Protein AF-A0A496UNS5-F1 (afdb_monomer)

pLDDT: mean 83.13, std 13.75, range [42.28, 95.69]

Mean predicted aligned error: 8.29 Å

Solvent-accessible surface area (backbone atoms only — not comparable to full-atom values): 7538 Å² total; per-residue (Å²): 134,81,79,75,52,71,65,58,56,52,55,66,73,64,71,75,45,80,94,39,41,18,65,55,53,81,49,98,87,47,68,36,83,83,33,59,26,74,50,67,55,72,45,82,38,63,50,76,57,95,87,41,80,45,76,78,46,70,51,72,36,36,24,17,65,68,57,50,51,41,52,76,34,71,55,32,30,38,40,35,20,70,70,78,65,47,53,45,75,41,54,46,92,78,47,96,57,89,70,60,70,88,51,30,69,46,84,29,70,61,42,75,66,57,49,52,56,55,54,55,61,60,76,75,109

Nearest PDB structures (foldseek):
  8pqv-assembly1_A  TM=3.074E-01  e=3.179E+00  Homo sapiens
  2ytz-assembly3_A  TM=2.680E-01  e=6.042E+00  Pyrococcus horikoshii

Radius of gyration: 16.91 Å; Cα contacts (8 Å, |Δi|>4): 179; chains: 1; bounding box: 39×55×38 Å

Foldseek 3Di:
DDPPDPVVVVVVVPPPQVLPWFLADPDPPDDRNVFRFDAWDKDFDADDDPNDTDGDDMDTTGHGPVRVVQLVDQQWAWEAAPVVRYIDIDGQVPDPDHDDSPHRYDYHPHDPVRVVVVVVVVVVD

Secondary structure (DSSP, 8-state):
-----HHHHHHHTT---TT-B--S---SS--GGGSBEEEEEEEEEEEEETTEEEEEEEEEEEEEHHHHHHHHSSSEEEEEETTT--EEEEEGGG-SSPPPTT--EEEESS-HHHHHHHHHHHHT-

Sequence (125 aa):
MEMLDEGLQKLIATVDLEGTTCGLKHSAEDPSEDHPAVDYLCQNLGYDLDGNIMIDAIIQIPVCEECANALYGAEWVLCYCTECMSSQWILKSKSKVRFDNDVHVIWMKECPVCYSENVQQLDEQ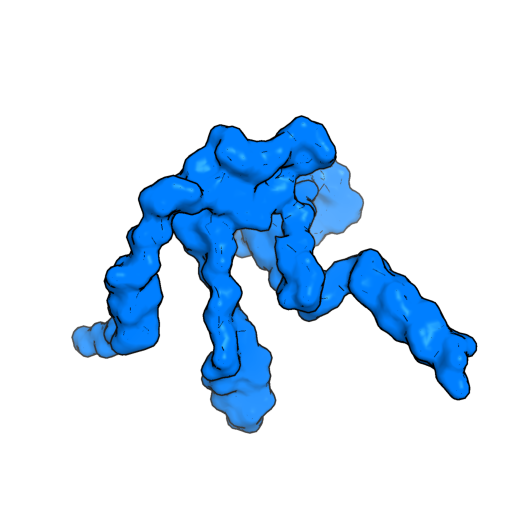

Structure (mmCIF, N/CA/C/O backbone):
data_AF-A0A496UNS5-F1
#
_entry.id   AF-A0A496UNS5-F1
#
loop_
_atom_site.group_PDB
_atom_site.id
_atom_site.type_symbol
_atom_site.label_atom_id
_atom_site.label_alt_id
_atom_site.label_comp_id
_atom_site.label_asym_id
_atom_site.label_entity_id
_atom_site.label_seq_id
_atom_site.pdbx_PDB_ins_code
_atom_site.Cartn_x
_atom_site.Cartn_y
_atom_site.Cartn_z
_atom_site.occupancy
_atom_site.B_iso_or_equiv
_atom_site.auth_seq_id
_atom_site.auth_comp_id
_atom_site.auth_asym_id
_atom_site.auth_atom_id
_atom_site.pdbx_PDB_model_num
ATOM 1 N N . MET A 1 1 ? 4.575 -32.014 -5.005 1.00 42.28 1 MET A N 1
ATOM 2 C CA . MET A 1 1 ? 4.207 -31.451 -3.693 1.00 42.28 1 MET A CA 1
ATOM 3 C C . MET A 1 1 ? 5.111 -30.253 -3.529 1.00 42.28 1 MET A C 1
ATOM 5 O O . MET A 1 1 ? 6.301 -30.437 -3.319 1.00 42.28 1 MET A O 1
ATOM 9 N N . GLU A 1 2 ? 4.588 -29.090 -3.903 1.00 44.50 2 GLU A N 1
ATOM 10 C CA . GLU A 1 2 ? 5.352 -27.860 -4.115 1.00 44.50 2 GLU A CA 1
ATOM 11 C C . GLU A 1 2 ? 6.022 -27.414 -2.816 1.00 44.50 2 GLU A C 1
ATOM 13 O O . GLU A 1 2 ? 5.403 -27.410 -1.752 1.00 44.50 2 GLU A O 1
ATOM 18 N N . MET A 1 3 ? 7.311 -27.089 -2.918 1.00 43.12 3 MET A N 1
ATOM 19 C CA . MET A 1 3 ? 8.056 -26.420 -1.863 1.00 43.12 3 MET A CA 1
ATOM 20 C C . MET A 1 3 ? 7.472 -25.014 -1.735 1.00 43.12 3 MET A C 1
ATOM 22 O O . MET A 1 3 ? 7.796 -24.137 -2.529 1.00 43.12 3 MET A O 1
ATOM 26 N N . LEU A 1 4 ? 6.562 -24.821 -0.780 1.00 47.88 4 LEU A N 1
ATOM 27 C CA . LEU A 1 4 ? 6.249 -23.489 -0.277 1.00 47.88 4 LEU A CA 1
ATOM 28 C C . LEU A 1 4 ? 7.569 -22.871 0.191 1.00 47.88 4 LEU A C 1
ATOM 30 O O . LEU A 1 4 ? 8.211 -23.406 1.092 1.00 47.88 4 LEU A O 1
ATOM 34 N N . ASP A 1 5 ? 7.962 -21.809 -0.507 1.00 63.16 5 ASP A N 1
ATOM 35 C CA . ASP A 1 5 ? 9.159 -20.999 -0.315 1.00 63.16 5 ASP A CA 1
ATOM 36 C C . ASP A 1 5 ? 9.489 -20.824 1.178 1.00 63.16 5 ASP A C 1
ATOM 38 O O . ASP A 1 5 ? 8.679 -20.313 1.956 1.00 63.16 5 ASP A O 1
ATOM 42 N N . GLU A 1 6 ? 10.679 -21.262 1.595 1.00 56.94 6 GLU A N 1
ATOM 43 C CA . GLU A 1 6 ? 11.181 -21.082 2.964 1.00 56.94 6 GLU A CA 1
ATOM 44 C C . GLU A 1 6 ? 11.160 -19.599 3.387 1.00 56.94 6 GLU A C 1
ATOM 46 O O . GLU A 1 6 ? 11.088 -19.300 4.583 1.00 56.94 6 GLU A O 1
ATOM 51 N N . GLY A 1 7 ? 11.176 -18.670 2.419 1.00 56.75 7 GLY A N 1
ATOM 52 C CA . GLY A 1 7 ? 10.959 -17.238 2.624 1.00 56.75 7 GLY A CA 1
ATOM 53 C C . GLY A 1 7 ? 9.556 -16.903 3.133 1.00 56.75 7 GLY A C 1
ATOM 54 O O . GLY A 1 7 ? 9.425 -16.198 4.132 1.00 56.75 7 GLY A O 1
ATOM 55 N N . LEU A 1 8 ? 8.509 -17.475 2.532 1.00 59.88 8 LEU A N 1
ATOM 56 C CA . LEU A 1 8 ? 7.117 -17.289 2.959 1.00 59.88 8 LEU A CA 1
ATOM 57 C C . LEU A 1 8 ? 6.854 -17.912 4.338 1.00 59.88 8 LEU A C 1
ATOM 59 O O . LEU A 1 8 ? 6.164 -17.319 5.164 1.00 59.88 8 LEU A O 1
ATOM 63 N N . GLN A 1 9 ? 7.441 -19.079 4.622 1.00 52.19 9 GLN A N 1
ATOM 64 C CA . GLN A 1 9 ? 7.328 -19.708 5.944 1.00 52.19 9 GLN A CA 1
ATOM 65 C C . GLN A 1 9 ? 8.017 -18.886 7.042 1.00 52.19 9 GLN A C 1
ATOM 67 O O . GLN A 1 9 ? 7.491 -18.800 8.151 1.00 52.19 9 GLN A O 1
ATOM 72 N N . LYS A 1 10 ? 9.152 -18.238 6.742 1.00 53.81 10 LYS A N 1
ATOM 73 C CA . LYS A 1 10 ? 9.798 -17.284 7.660 1.00 53.81 10 LYS A CA 1
ATOM 74 C C . LYS A 1 10 ? 8.978 -16.008 7.836 1.00 53.81 10 LYS A C 1
ATOM 76 O O . LYS A 1 10 ? 8.870 -15.550 8.964 1.00 53.81 10 LYS A O 1
ATOM 81 N N . LEU A 1 11 ? 8.366 -15.497 6.765 1.00 58.41 11 LEU A N 1
ATOM 82 C CA . LEU A 1 11 ? 7.501 -14.313 6.789 1.00 58.41 11 LEU A CA 1
ATOM 83 C C . LEU A 1 11 ? 6.274 -14.525 7.690 1.00 58.41 11 LEU A C 1
ATOM 85 O O . LEU A 1 11 ? 5.992 -13.690 8.544 1.00 58.41 11 LEU A O 1
ATOM 89 N N . ILE A 1 12 ? 5.599 -15.675 7.540 1.00 59.28 12 ILE A N 1
ATOM 90 C CA . ILE A 1 12 ? 4.436 -16.092 8.345 1.00 59.28 12 ILE A CA 1
ATOM 91 C C . ILE A 1 12 ? 4.828 -16.331 9.814 1.00 59.28 12 ILE A C 1
ATOM 93 O O . ILE A 1 12 ? 4.056 -16.026 10.718 1.00 59.28 12 ILE A O 1
ATOM 97 N N . ALA A 1 13 ? 6.034 -16.846 10.074 1.00 52.72 13 ALA A N 1
ATOM 98 C CA . ALA A 1 13 ? 6.516 -17.122 11.429 1.00 52.72 13 ALA A CA 1
ATOM 99 C C . ALA A 1 13 ? 6.914 -15.864 12.237 1.00 52.72 13 ALA A C 1
ATOM 101 O O . ALA A 1 13 ? 7.153 -15.981 13.437 1.00 52.72 13 ALA A O 1
ATOM 102 N N . THR A 1 14 ? 6.978 -14.683 11.609 1.00 54.03 14 THR A N 1
ATOM 103 C CA . THR A 1 14 ? 7.340 -13.393 12.241 1.00 54.03 14 THR A CA 1
ATOM 104 C C . THR A 1 14 ? 6.183 -12.397 12.374 1.00 54.03 14 THR A C 1
ATOM 106 O O . THR A 1 14 ? 6.418 -11.250 12.739 1.00 54.03 14 THR A O 1
ATOM 109 N N . VAL A 1 15 ? 4.946 -12.806 12.082 1.00 64.81 15 VAL A N 1
ATOM 110 C CA . VAL A 1 15 ? 3.751 -11.944 12.128 1.00 64.81 15 VAL A CA 1
ATOM 111 C C . VAL A 1 15 ? 3.319 -11.725 13.585 1.00 64.81 15 VAL A C 1
ATOM 113 O O . VAL A 1 15 ? 2.318 -12.270 14.044 1.00 64.81 15 VAL A O 1
ATOM 116 N N . ASP A 1 16 ? 4.112 -10.965 14.339 1.00 72.12 16 ASP A N 1
ATOM 117 C CA . ASP A 1 16 ? 3.674 -10.388 15.606 1.00 72.12 16 ASP A CA 1
ATOM 118 C C . ASP A 1 16 ? 2.966 -9.061 15.317 1.00 72.12 16 ASP A C 1
ATOM 120 O O . ASP A 1 16 ? 3.595 -8.030 15.080 1.00 72.12 16 ASP A O 1
ATOM 124 N N . LEU A 1 17 ? 1.637 -9.121 15.272 1.00 83.12 17 LEU A N 1
ATOM 125 C CA . LEU A 1 17 ? 0.773 -7.950 15.141 1.00 83.12 17 LEU A CA 1
ATOM 126 C C . LEU A 1 17 ? 0.456 -7.320 16.507 1.00 83.12 17 LEU A C 1
ATOM 128 O O . LEU A 1 17 ? -0.200 -6.274 16.550 1.00 83.12 17 LEU A O 1
ATOM 132 N N . GLU A 1 18 ? 0.878 -7.927 17.623 1.00 84.25 18 GLU A N 1
ATOM 133 C CA . GLU A 1 18 ? 0.525 -7.460 18.961 1.00 84.25 18 GLU A CA 1
ATOM 134 C C . GLU A 1 18 ? 1.061 -6.040 19.197 1.00 84.25 18 GLU A C 1
ATOM 136 O O . GLU A 1 18 ? 2.245 -5.746 19.050 1.00 84.25 18 GLU A O 1
ATOM 141 N N . GLY A 1 19 ? 0.156 -5.116 19.529 1.00 84.38 19 GLY A N 1
ATOM 142 C CA . GLY A 1 19 ? 0.498 -3.707 19.735 1.00 84.38 19 GLY A CA 1
ATOM 143 C C . GLY A 1 19 ? 0.839 -2.927 18.459 1.00 84.38 19 GLY A C 1
ATOM 144 O O . GLY A 1 19 ? 1.218 -1.761 18.563 1.00 84.38 19 GLY A O 1
ATOM 145 N N . THR A 1 20 ? 0.694 -3.523 17.270 1.00 90.75 20 THR A N 1
ATOM 146 C CA . THR A 1 20 ? 0.863 -2.815 15.994 1.00 90.75 20 THR A CA 1
ATOM 147 C C . THR A 1 20 ? -0.449 -2.193 15.518 1.00 90.75 20 THR A C 1
ATOM 149 O O . THR A 1 20 ? -1.542 -2.731 15.718 1.00 90.75 20 THR A O 1
ATOM 152 N N . THR A 1 21 ? -0.340 -1.037 14.871 1.00 94.06 21 THR A N 1
ATOM 153 C CA . THR A 1 21 ? -1.469 -0.309 14.290 1.00 94.06 21 THR A CA 1
ATOM 154 C C . THR A 1 21 ? -1.340 -0.248 12.774 1.00 94.06 21 THR A C 1
ATOM 156 O O . THR A 1 21 ? -0.282 -0.519 12.202 1.00 94.06 21 THR A O 1
ATOM 159 N N . CYS A 1 22 ? -2.442 0.061 12.103 1.00 94.12 22 CYS A N 1
ATOM 160 C CA . CYS A 1 22 ? -2.517 0.119 10.653 1.00 94.12 22 CYS A CA 1
ATOM 161 C C . CYS A 1 22 ? -1.533 1.152 10.079 1.00 94.12 22 CYS A C 1
ATOM 163 O O . CYS A 1 22 ? -1.556 2.323 10.442 1.00 94.12 22 CYS A O 1
ATOM 165 N N . GLY A 1 23 ? -0.700 0.741 9.127 1.00 92.38 23 GLY A N 1
ATOM 166 C CA . GLY A 1 23 ? 0.245 1.607 8.420 1.00 92.38 23 GLY A CA 1
ATOM 167 C C . GLY A 1 23 ? -0.358 2.343 7.219 1.00 92.38 23 GLY A C 1
ATOM 168 O O . GLY A 1 23 ? 0.362 3.047 6.510 1.00 92.38 23 GLY A O 1
ATOM 169 N N . LEU A 1 24 ? -1.655 2.167 6.945 1.00 93.38 24 LEU A N 1
ATOM 170 C CA . LEU A 1 24 ? -2.348 2.837 5.846 1.00 93.38 24 LEU A CA 1
ATOM 171 C C . LEU A 1 24 ? -3.103 4.078 6.323 1.00 93.38 24 LEU A C 1
ATOM 173 O O . LEU A 1 24 ? -3.604 4.153 7.443 1.00 93.38 24 LEU A O 1
ATOM 177 N N . LYS A 1 25 ? -3.217 5.058 5.428 1.00 90.75 25 LYS A N 1
ATOM 178 C CA . LYS A 1 25 ? -3.967 6.286 5.668 1.00 90.75 25 LYS A CA 1
ATOM 179 C C . LYS A 1 25 ? -5.452 6.065 5.378 1.00 90.75 25 LYS A C 1
ATOM 181 O O . LYS A 1 25 ? -5.830 6.015 4.211 1.00 90.75 25 LYS A O 1
ATOM 186 N N . HIS A 1 26 ? -6.288 5.996 6.413 1.00 85.44 26 HIS A N 1
ATOM 187 C CA . HIS A 1 26 ? -7.747 5.845 6.284 1.00 85.44 26 HIS A CA 1
ATOM 188 C C . HIS A 1 26 ? -8.408 7.115 5.735 1.00 85.44 26 HIS A C 1
ATOM 190 O O . HIS A 1 26 ? -9.160 7.075 4.761 1.00 85.44 26 HIS A O 1
ATOM 196 N N . SER A 1 27 ? -8.074 8.274 6.311 1.00 77.69 27 SER A N 1
ATOM 197 C CA . SER A 1 27 ? -8.555 9.576 5.847 1.00 77.69 27 SER A CA 1
ATOM 198 C C . SER A 1 27 ? -7.559 10.699 6.173 1.00 77.69 27 SER A C 1
ATOM 200 O O . SER A 1 27 ? -6.450 10.455 6.641 1.00 77.69 27 SER A O 1
ATOM 202 N N . ALA A 1 28 ? -7.907 11.950 5.860 1.00 73.56 28 ALA A N 1
ATOM 203 C CA . ALA A 1 28 ? -7.079 13.100 6.229 1.00 73.56 28 ALA A CA 1
ATOM 204 C C . ALA A 1 28 ? -7.126 13.417 7.734 1.00 73.56 28 ALA A C 1
ATOM 206 O O . ALA A 1 28 ? -6.192 14.030 8.243 1.00 73.56 28 ALA A O 1
ATOM 207 N N . GLU A 1 29 ? -8.198 13.012 8.415 1.00 78.94 29 GLU A N 1
ATOM 208 C CA . GLU A 1 29 ? -8.495 13.370 9.808 1.00 78.94 29 GLU A CA 1
ATOM 209 C C . GLU A 1 29 ? -8.502 12.146 10.737 1.00 78.94 29 GLU A C 1
ATOM 211 O O . GLU A 1 29 ? -8.771 12.283 11.924 1.00 78.94 29 GLU A O 1
ATOM 216 N N . ASP A 1 30 ? -8.212 10.961 10.196 1.00 77.44 30 ASP A N 1
ATOM 217 C CA . ASP A 1 30 ? -8.277 9.686 10.906 1.00 77.44 30 ASP A CA 1
ATOM 218 C C . ASP A 1 30 ? -6.857 9.148 11.157 1.00 77.44 30 ASP A C 1
ATOM 220 O O . ASP A 1 30 ? -6.197 8.703 10.205 1.00 77.44 30 ASP A O 1
ATOM 224 N N . PRO A 1 31 ? -6.341 9.273 12.395 1.00 71.94 31 PRO A N 1
ATOM 225 C CA . PRO A 1 31 ? -5.005 8.817 12.744 1.00 71.94 31 PRO A CA 1
ATOM 226 C C . PRO A 1 31 ? -4.935 7.287 12.745 1.00 71.94 31 PRO A C 1
ATOM 228 O O . PRO A 1 31 ? -5.845 6.595 13.181 1.00 71.94 31 PRO A O 1
ATOM 231 N N . SER A 1 32 ? -3.806 6.739 12.305 1.00 71.88 32 SER A N 1
ATOM 232 C CA . SER A 1 32 ? -3.568 5.291 12.275 1.00 71.88 32 SER A CA 1
ATOM 233 C C . SER A 1 32 ? -3.582 4.618 13.651 1.00 71.88 32 SER A C 1
ATOM 235 O O . SER A 1 32 ? -3.846 3.422 13.736 1.00 71.88 32 SER A O 1
ATOM 237 N N . GLU A 1 33 ? -3.283 5.361 14.719 1.00 74.12 33 GLU A N 1
ATOM 238 C CA . GLU A 1 33 ? -3.074 4.847 16.081 1.00 74.12 33 GLU A CA 1
ATOM 239 C C . GLU A 1 33 ? -4.315 4.172 16.693 1.00 74.12 33 GLU A C 1
ATOM 241 O O . GLU A 1 33 ? -4.167 3.302 17.550 1.00 74.12 33 GLU A O 1
ATOM 246 N N . ASP A 1 34 ? -5.516 4.497 16.208 1.00 83.00 34 ASP A N 1
ATOM 247 C CA . ASP A 1 34 ? -6.780 3.931 16.699 1.00 83.00 34 ASP A CA 1
ATOM 248 C C . ASP A 1 34 ? -7.192 2.630 15.983 1.00 83.00 34 ASP A C 1
ATOM 250 O O . ASP A 1 34 ? -8.209 2.016 16.318 1.00 83.00 34 ASP A O 1
ATOM 254 N N . HIS A 1 35 ? -6.399 2.174 15.009 1.00 90.62 35 HIS A N 1
ATOM 255 C CA . HIS A 1 35 ? -6.745 1.051 14.137 1.00 90.62 35 HIS A CA 1
ATOM 256 C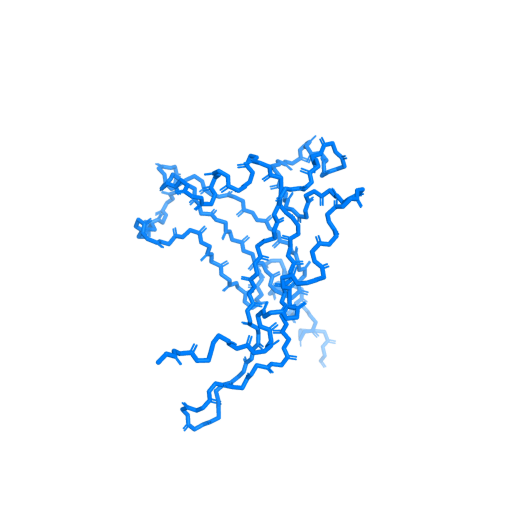 C . HIS A 1 35 ? -5.781 -0.122 14.342 1.00 90.62 35 HIS A C 1
ATOM 258 O O . HIS A 1 35 ? -4.733 -0.158 13.690 1.00 90.62 35 HIS A O 1
ATOM 264 N N . PRO A 1 36 ? -6.092 -1.096 15.221 1.00 93.44 36 PRO A N 1
ATOM 265 C CA . PRO A 1 36 ? -5.223 -2.247 15.449 1.00 93.44 36 PRO A CA 1
ATOM 266 C C . PRO A 1 36 ? -5.084 -3.075 14.171 1.00 93.44 36 PRO A C 1
ATOM 268 O O . PRO A 1 36 ? -6.061 -3.313 13.452 1.00 93.44 36 PRO A O 1
ATOM 271 N N . ALA A 1 37 ? -3.861 -3.505 13.881 1.00 93.12 37 ALA A N 1
ATOM 272 C CA . ALA A 1 37 ? -3.594 -4.305 12.700 1.00 93.12 37 ALA A CA 1
ATOM 273 C C . ALA A 1 37 ? -4.038 -5.763 12.901 1.00 93.12 37 ALA A C 1
ATOM 275 O O . ALA A 1 37 ? -3.898 -6.333 13.981 1.00 93.12 37 ALA A O 1
ATOM 276 N N . VAL A 1 38 ? -4.582 -6.359 11.842 1.00 92.31 38 VAL A N 1
ATOM 277 C CA . VAL A 1 38 ? -5.088 -7.741 11.816 1.00 92.31 38 VAL A CA 1
ATOM 278 C C . VAL A 1 38 ? -4.383 -8.604 10.772 1.00 92.31 38 VAL A C 1
ATOM 280 O O . VAL A 1 38 ? -4.509 -9.825 10.814 1.00 92.31 38 VAL A O 1
ATOM 283 N N . ASP A 1 39 ? -3.652 -7.981 9.846 1.00 91.25 39 ASP A N 1
ATOM 284 C CA . ASP A 1 39 ? -2.887 -8.649 8.792 1.00 91.25 39 ASP A CA 1
ATOM 285 C C . ASP A 1 39 ? -1.760 -7.730 8.275 1.00 91.25 39 ASP A C 1
ATOM 287 O O . ASP A 1 39 ? -1.629 -6.584 8.720 1.00 91.25 39 ASP A O 1
ATOM 291 N N . TYR A 1 40 ? -0.973 -8.201 7.305 1.00 90.62 40 TYR A N 1
ATOM 292 C CA . TYR A 1 40 ? -0.018 -7.395 6.544 1.00 90.62 40 TYR A CA 1
ATOM 293 C C . TYR A 1 40 ? -0.330 -7.392 5.046 1.00 90.62 40 TYR A C 1
ATOM 295 O O . TYR A 1 40 ? -0.432 -8.435 4.403 1.00 90.62 40 TYR A O 1
ATOM 303 N N . LEU A 1 41 ? -0.334 -6.203 4.444 1.00 91.75 41 LEU A N 1
ATOM 304 C CA . LEU A 1 41 ? -0.179 -6.050 3.002 1.00 91.75 41 LEU A CA 1
ATOM 305 C C . LEU A 1 41 ? 1.309 -6.171 2.647 1.00 91.75 41 LEU A C 1
ATOM 307 O O . LEU A 1 41 ? 2.124 -5.358 3.086 1.00 91.75 41 LEU A O 1
ATOM 311 N N . CYS A 1 42 ? 1.654 -7.168 1.833 1.00 90.44 42 CYS A N 1
ATOM 312 C CA . CYS A 1 42 ? 3.036 -7.444 1.446 1.00 90.44 42 CYS A CA 1
ATOM 313 C C . CYS A 1 42 ? 3.294 -7.154 -0.038 1.00 90.44 42 CYS A C 1
ATOM 315 O O . CYS A 1 42 ? 2.450 -7.446 -0.886 1.00 90.44 42 CYS A O 1
ATOM 317 N N . GLN A 1 43 ? 4.487 -6.649 -0.358 1.00 89.06 43 GLN A N 1
ATOM 318 C CA . GLN A 1 43 ? 4.968 -6.503 -1.734 1.00 89.06 43 GLN A CA 1
ATOM 319 C C . GLN A 1 43 ? 6.458 -6.806 -1.829 1.00 89.06 43 GLN A C 1
ATOM 321 O O . GLN A 1 43 ? 7.272 -6.205 -1.130 1.00 89.06 43 GLN A O 1
ATOM 326 N N . ASN A 1 44 ? 6.819 -7.688 -2.759 1.00 87.38 44 ASN A N 1
ATOM 327 C CA . ASN A 1 44 ? 8.214 -7.935 -3.099 1.00 87.38 44 ASN A CA 1
ATOM 328 C C . ASN A 1 44 ? 8.737 -6.786 -3.965 1.00 87.38 44 ASN A C 1
ATOM 330 O O . ASN A 1 44 ? 8.135 -6.439 -4.987 1.00 87.38 44 ASN A O 1
ATOM 334 N N . LEU A 1 45 ? 9.864 -6.219 -3.559 1.00 85.69 45 LEU A N 1
ATOM 335 C CA . LEU A 1 45 ? 10.643 -5.276 -4.342 1.00 85.69 45 LEU A CA 1
ATOM 336 C C . LEU A 1 45 ? 11.866 -5.980 -4.902 1.00 85.69 45 LEU A C 1
ATOM 338 O O . LEU A 1 45 ? 12.506 -6.790 -4.231 1.00 85.69 45 LEU A O 1
ATOM 342 N N . GLY A 1 46 ? 12.188 -5.653 -6.141 1.00 85.94 46 GLY A N 1
ATOM 343 C CA . GLY A 1 46 ? 13.231 -6.341 -6.863 1.00 85.94 46 GLY A CA 1
ATOM 344 C C . GLY A 1 46 ? 13.458 -5.749 -8.236 1.00 85.94 46 GLY A C 1
ATOM 345 O O . GLY A 1 46 ? 12.867 -4.729 -8.606 1.00 85.94 46 GLY A O 1
ATOM 346 N N . TYR A 1 47 ? 14.301 -6.422 -8.998 1.00 82.75 47 TYR A N 1
ATOM 347 C CA . TYR A 1 47 ? 14.630 -6.052 -10.363 1.00 82.75 47 TYR A CA 1
ATOM 348 C C . TYR A 1 47 ? 14.696 -7.294 -11.245 1.00 82.75 47 TYR A C 1
ATOM 350 O O . TYR A 1 47 ? 14.909 -8.415 -10.781 1.00 82.75 47 TYR A O 1
ATOM 358 N N . ASP A 1 48 ? 14.468 -7.076 -12.533 1.00 85.69 48 ASP A N 1
ATOM 359 C CA . ASP A 1 48 ? 14.612 -8.103 -13.553 1.00 85.69 48 ASP A CA 1
ATOM 360 C C . ASP A 1 48 ? 16.063 -8.106 -14.054 1.00 85.69 48 ASP A C 1
ATOM 362 O O . ASP A 1 48 ? 16.583 -7.074 -14.494 1.00 85.69 48 ASP A O 1
ATOM 366 N N . LEU A 1 49 ? 16.713 -9.264 -13.960 1.00 83.38 49 LEU A N 1
ATOM 367 C CA . LEU A 1 49 ? 17.976 -9.565 -14.625 1.00 83.38 49 LEU A CA 1
ATOM 368 C C . LEU A 1 49 ? 17.751 -10.695 -15.630 1.00 83.38 49 LEU A C 1
ATOM 370 O O . LEU A 1 49 ? 17.692 -11.871 -15.260 1.00 83.38 49 LEU A O 1
ATOM 374 N N . ASP A 1 50 ? 17.667 -10.338 -16.909 1.00 86.00 50 ASP A N 1
ATOM 375 C CA . ASP A 1 50 ? 17.551 -11.280 -18.028 1.00 86.00 50 ASP A CA 1
ATOM 376 C C . ASP A 1 50 ? 16.379 -12.275 -17.882 1.00 86.00 50 ASP A C 1
ATOM 378 O O . ASP A 1 50 ? 16.506 -13.469 -18.168 1.00 86.00 50 ASP A O 1
ATOM 382 N N . GLY A 1 51 ? 15.224 -11.794 -17.419 1.00 83.06 51 GLY A N 1
ATOM 383 C CA . GLY A 1 51 ? 14.021 -12.593 -17.184 1.00 83.06 51 GLY A CA 1
ATOM 384 C C . GLY A 1 51 ? 14.016 -13.341 -15.849 1.00 83.06 51 GLY A C 1
ATOM 385 O O . GLY A 1 51 ? 13.082 -14.101 -15.584 1.00 83.06 51 GLY A O 1
ATOM 386 N N . ASN A 1 52 ? 15.031 -13.137 -15.004 1.00 80.44 52 ASN A N 1
ATOM 387 C CA . ASN A 1 52 ? 15.055 -13.637 -13.634 1.00 80.44 52 ASN A CA 1
ATOM 388 C C . ASN A 1 52 ? 14.709 -12.501 -12.672 1.00 80.44 52 ASN A C 1
ATOM 390 O O . ASN A 1 52 ? 15.458 -11.534 -12.535 1.00 80.44 52 ASN A O 1
ATOM 394 N N . ILE A 1 53 ? 13.572 -12.637 -11.991 1.00 80.44 53 ILE A N 1
ATOM 395 C CA . ILE A 1 53 ? 13.146 -11.690 -10.961 1.00 80.44 53 ILE A CA 1
ATOM 396 C C . ILE A 1 53 ? 13.985 -11.938 -9.707 1.00 80.44 53 ILE A C 1
ATOM 398 O O . ILE A 1 53 ? 13.855 -12.980 -9.061 1.00 80.44 53 ILE A O 1
ATOM 402 N N . MET A 1 54 ? 14.824 -10.968 -9.360 1.00 83.44 54 MET A N 1
ATOM 403 C CA . MET A 1 54 ? 15.595 -10.958 -8.120 1.00 83.44 54 MET A CA 1
ATOM 404 C C . MET A 1 54 ? 14.848 -10.117 -7.089 1.00 83.44 54 MET A C 1
ATOM 406 O O . MET A 1 54 ? 14.538 -8.961 -7.360 1.00 83.44 54 MET A O 1
ATOM 410 N N . ILE A 1 55 ? 14.541 -10.695 -5.925 1.00 83.94 55 ILE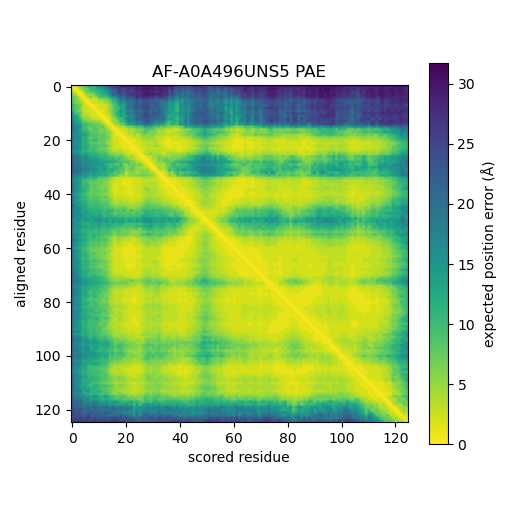 A N 1
ATOM 411 C CA . ILE A 1 55 ? 13.879 -9.991 -4.818 1.00 83.94 55 ILE A CA 1
ATOM 412 C C . ILE A 1 55 ? 14.955 -9.432 -3.886 1.00 83.94 55 ILE A C 1
ATOM 414 O O . ILE A 1 55 ? 15.733 -10.194 -3.317 1.00 83.94 55 ILE A O 1
ATOM 418 N N . ASP A 1 56 ? 14.958 -8.114 -3.709 1.00 85.19 56 ASP A N 1
ATOM 419 C CA . ASP A 1 56 ? 15.893 -7.400 -2.833 1.00 85.19 56 ASP A CA 1
ATOM 420 C C . ASP A 1 56 ? 15.305 -7.118 -1.456 1.00 85.19 56 ASP A C 1
ATOM 422 O O . ASP A 1 56 ? 16.014 -7.120 -0.450 1.00 85.19 56 ASP A O 1
ATOM 426 N N . ALA A 1 57 ? 14.004 -6.841 -1.409 1.00 82.75 57 ALA A N 1
ATOM 427 C CA . ALA A 1 57 ? 13.315 -6.459 -0.190 1.00 82.75 57 ALA A CA 1
ATOM 428 C C . ALA A 1 57 ? 11.847 -6.881 -0.232 1.00 82.75 57 ALA A C 1
ATOM 430 O O . ALA A 1 57 ? 11.263 -7.076 -1.297 1.00 82.75 57 ALA A O 1
ATOM 431 N N . ILE A 1 58 ? 11.239 -6.979 0.947 1.00 86.31 58 ILE A N 1
ATOM 432 C CA . ILE A 1 58 ? 9.800 -7.180 1.104 1.00 86.31 58 ILE A CA 1
ATOM 433 C C . ILE A 1 58 ? 9.273 -5.998 1.908 1.00 86.31 58 ILE A C 1
ATOM 435 O O . ILE A 1 58 ? 9.703 -5.771 3.038 1.00 86.31 58 ILE A O 1
ATOM 439 N N . ILE A 1 59 ? 8.350 -5.241 1.322 1.00 88.50 59 ILE A N 1
ATOM 440 C CA . ILE A 1 59 ? 7.545 -4.273 2.062 1.00 88.50 59 ILE A CA 1
ATOM 441 C C . ILE A 1 59 ? 6.462 -5.056 2.800 1.00 88.50 59 ILE A C 1
ATOM 443 O O . ILE A 1 59 ? 5.748 -5.839 2.177 1.00 88.50 59 ILE A O 1
ATOM 447 N N . GLN A 1 60 ? 6.327 -4.813 4.103 1.00 90.44 60 GLN A N 1
ATOM 448 C CA . GLN A 1 60 ? 5.241 -5.332 4.932 1.00 90.44 60 GLN A CA 1
ATOM 449 C C . GLN A 1 60 ? 4.542 -4.158 5.611 1.00 90.44 60 GLN A C 1
ATOM 451 O O . GLN A 1 60 ? 5.151 -3.439 6.401 1.00 90.44 60 GLN A O 1
ATOM 456 N N . ILE A 1 61 ? 3.268 -3.953 5.290 1.00 92.25 61 ILE A N 1
ATOM 457 C CA . ILE A 1 61 ? 2.466 -2.857 5.832 1.00 92.25 61 ILE A CA 1
ATOM 458 C C . ILE A 1 61 ? 1.384 -3.470 6.719 1.00 92.25 61 ILE A C 1
ATOM 460 O O . ILE A 1 61 ? 0.532 -4.178 6.184 1.00 92.25 61 ILE A O 1
ATOM 464 N N . PRO A 1 62 ? 1.387 -3.234 8.040 1.00 92.88 62 PRO A N 1
ATOM 465 C CA . PRO A 1 62 ? 0.312 -3.711 8.902 1.00 92.88 62 PRO A CA 1
ATOM 466 C C . PRO A 1 62 ? -1.007 -3.052 8.484 1.00 92.88 62 PRO A C 1
ATOM 468 O O . PRO A 1 62 ? -1.045 -1.850 8.218 1.00 92.88 62 PRO A O 1
ATOM 471 N N . VAL A 1 63 ? -2.089 -3.818 8.403 1.00 93.44 63 VAL A N 1
ATOM 472 C CA . VAL A 1 63 ? -3.411 -3.325 7.989 1.00 93.44 63 VAL A CA 1
ATOM 473 C C . VAL A 1 63 ? -4.469 -3.709 9.012 1.00 93.44 63 VAL A C 1
ATOM 475 O O . VAL A 1 63 ? -4.478 -4.832 9.509 1.00 93.44 63 VAL A O 1
ATOM 478 N N . CYS A 1 64 ? -5.367 -2.782 9.343 1.00 94.44 64 CYS A N 1
ATOM 479 C CA . CYS A 1 64 ? -6.538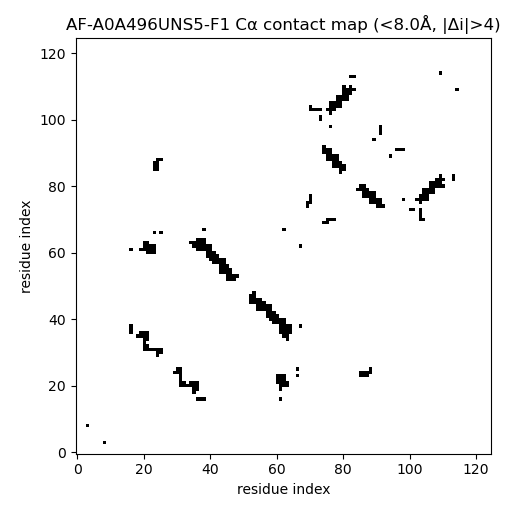 -3.083 10.168 1.00 94.44 64 CYS A CA 1
ATOM 480 C C . CYS A 1 64 ? -7.620 -3.823 9.370 1.00 94.44 64 CYS A C 1
ATOM 482 O O . CYS A 1 64 ? -7.544 -3.949 8.145 1.00 94.44 64 CYS A O 1
ATOM 484 N N . GLU A 1 65 ? -8.662 -4.268 10.072 1.00 93.50 65 GLU A N 1
ATOM 485 C CA . GLU A 1 65 ? -9.796 -4.983 9.480 1.00 93.50 65 GLU A CA 1
ATOM 486 C C . GLU A 1 65 ? -10.511 -4.170 8.389 1.00 93.50 65 GLU A C 1
ATOM 488 O O . GLU A 1 65 ? -10.859 -4.718 7.344 1.00 93.50 65 GLU A O 1
ATOM 493 N N . GLU A 1 66 ? -10.684 -2.858 8.572 1.00 93.75 66 GLU A N 1
ATOM 494 C CA . GLU A 1 66 ? -11.304 -1.993 7.560 1.00 93.75 66 GLU A CA 1
ATOM 495 C C . GLU A 1 66 ? -10.481 -1.958 6.266 1.00 93.75 66 GLU A C 1
ATOM 497 O O . GLU A 1 66 ? -11.012 -2.203 5.180 1.00 93.75 66 GLU A O 1
ATOM 502 N N . CYS A 1 67 ? -9.174 -1.713 6.381 1.00 94.19 67 CYS A N 1
ATOM 503 C CA . CYS A 1 67 ? -8.273 -1.678 5.235 1.00 94.19 67 CYS A CA 1
ATOM 504 C C . CYS A 1 67 ? -8.177 -3.042 4.541 1.00 94.19 67 CYS A C 1
ATOM 506 O O . CYS A 1 67 ? -8.215 -3.100 3.312 1.00 94.19 67 CYS A O 1
ATOM 508 N N . ALA A 1 68 ? -8.095 -4.135 5.303 1.00 93.00 68 ALA A N 1
ATOM 509 C CA . ALA A 1 68 ? -8.098 -5.485 4.747 1.00 93.00 68 ALA A CA 1
ATOM 510 C C . ALA A 1 68 ? -9.386 -5.745 3.946 1.00 93.00 68 ALA A C 1
ATOM 512 O O . ALA A 1 68 ? -9.326 -6.151 2.785 1.00 93.00 68 ALA A O 1
ATOM 513 N N . ASN A 1 69 ? -10.551 -5.417 4.509 1.00 93.75 69 ASN A N 1
ATOM 514 C CA . ASN A 1 69 ? -11.834 -5.559 3.822 1.00 93.75 69 ASN A CA 1
ATOM 515 C C . ASN A 1 69 ? -11.925 -4.687 2.559 1.00 93.75 69 ASN A C 1
ATOM 517 O O . ASN A 1 69 ? -12.448 -5.138 1.539 1.00 93.75 69 ASN A O 1
ATOM 521 N N . ALA A 1 70 ? -11.386 -3.465 2.591 1.00 93.12 70 ALA A N 1
ATOM 522 C CA . ALA A 1 70 ? -11.333 -2.591 1.422 1.00 93.12 70 ALA A CA 1
ATOM 523 C C . ALA A 1 70 ? -10.442 -3.160 0.301 1.00 93.12 70 ALA A C 1
ATOM 525 O O . ALA A 1 70 ? -10.810 -3.037 -0.868 1.00 93.12 70 ALA A O 1
ATOM 526 N N . LEU A 1 71 ? -9.325 -3.821 0.641 1.00 91.75 71 LEU A N 1
ATOM 527 C CA . LEU A 1 71 ? -8.462 -4.520 -0.324 1.00 91.75 71 LEU A CA 1
ATOM 528 C C . LEU A 1 71 ? -9.159 -5.725 -0.969 1.00 91.75 71 LEU A C 1
ATOM 530 O O . LEU A 1 71 ? -9.003 -5.941 -2.168 1.00 91.75 71 LEU A O 1
ATOM 534 N N . TYR A 1 72 ? -9.938 -6.491 -0.199 1.00 87.69 72 TYR A N 1
ATOM 535 C CA . TYR A 1 72 ? -10.744 -7.598 -0.734 1.00 87.69 72 TYR A CA 1
ATOM 536 C C . TYR A 1 72 ? -11.952 -7.117 -1.551 1.00 87.69 72 TYR A C 1
ATOM 538 O O . TYR A 1 72 ? -12.461 -7.840 -2.411 1.00 87.69 72 TYR A O 1
ATOM 546 N N . GLY A 1 73 ? -12.430 -5.903 -1.284 1.00 87.12 73 GLY A N 1
ATOM 547 C CA . GLY A 1 73 ? -13.528 -5.280 -2.006 1.00 87.12 73 GLY A CA 1
ATOM 548 C C . GLY A 1 73 ? -13.159 -4.885 -3.439 1.00 87.12 73 GLY A C 1
ATOM 549 O O . GLY A 1 73 ? -12.022 -4.552 -3.764 1.00 87.12 73 GLY A O 1
ATOM 550 N N . ALA A 1 74 ? -14.161 -4.856 -4.320 1.00 87.19 74 ALA A N 1
ATOM 551 C CA . ALA A 1 74 ? -13.989 -4.392 -5.700 1.00 87.19 74 ALA A CA 1
ATOM 552 C C . ALA A 1 74 ? -14.136 -2.868 -5.849 1.00 87.19 74 ALA A C 1
ATOM 554 O O . ALA A 1 74 ? -13.938 -2.338 -6.939 1.00 87.19 74 ALA A O 1
ATOM 555 N N . GLU A 1 75 ? -14.525 -2.159 -4.787 1.00 92.56 75 GLU A N 1
ATOM 556 C CA . GLU A 1 75 ? -14.900 -0.743 -4.856 1.00 92.56 75 GLU A CA 1
ATOM 557 C C . GLU A 1 75 ? -13.708 0.207 -4.763 1.00 92.56 75 GLU A C 1
ATOM 559 O O . GLU A 1 75 ? -13.753 1.305 -5.325 1.00 92.56 75 GLU A O 1
ATOM 564 N N . TRP A 1 76 ? -12.648 -0.208 -4.076 1.00 94.12 76 TRP A N 1
ATOM 565 C CA . TRP A 1 76 ? -11.512 0.638 -3.744 1.00 94.12 76 TRP A CA 1
ATOM 566 C C . TRP A 1 76 ? -10.244 0.186 -4.462 1.00 94.12 76 TRP A C 1
ATOM 568 O O . TRP A 1 76 ? -10.075 -0.982 -4.808 1.00 94.12 76 TRP A O 1
ATOM 578 N N . VAL A 1 77 ? -9.358 1.147 -4.707 1.00 95.38 77 VAL A N 1
ATOM 579 C CA . VAL A 1 77 ? -7.961 0.915 -5.080 1.00 95.38 77 VAL A CA 1
ATOM 580 C C . VAL A 1 77 ? -7.087 1.644 -4.084 1.00 95.38 77 VAL A C 1
ATOM 582 O O . VAL A 1 77 ? -7.317 2.824 -3.803 1.00 95.38 77 VAL A O 1
ATOM 585 N N . LEU A 1 78 ? -6.068 0.955 -3.591 1.00 95.56 78 LEU A N 1
ATOM 586 C CA . LEU A 1 78 ? -4.994 1.547 -2.816 1.00 95.56 78 LEU A CA 1
ATOM 587 C C . LEU A 1 78 ? -3.851 1.955 -3.747 1.00 95.56 78 LEU A C 1
ATOM 589 O O . LEU A 1 78 ? -3.233 1.106 -4.380 1.00 95.56 78 LEU A O 1
ATOM 593 N N . CYS A 1 79 ? -3.521 3.238 -3.805 1.00 95.00 79 CYS A N 1
ATOM 594 C CA . CYS A 1 79 ? -2.264 3.688 -4.393 1.00 95.00 79 CYS A CA 1
ATOM 595 C C . CYS A 1 79 ? -1.205 3.760 -3.292 1.00 95.00 79 CYS A C 1
ATOM 597 O O . CYS A 1 79 ? -1.412 4.456 -2.296 1.00 95.00 79 CYS A O 1
ATOM 599 N N . TYR A 1 80 ? -0.077 3.078 -3.479 1.00 95.69 80 TYR A N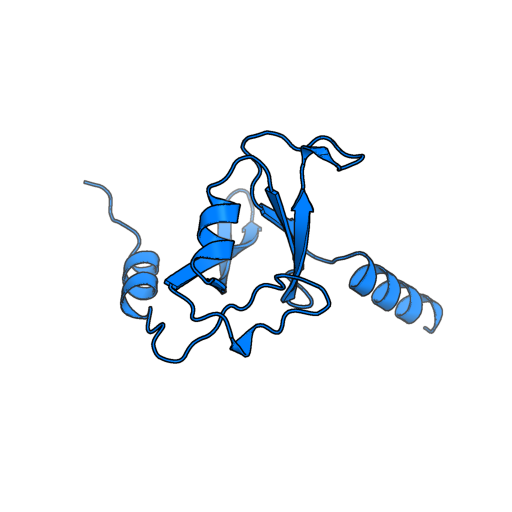 1
ATOM 600 C CA . TYR A 1 80 ? 1.012 3.041 -2.505 1.00 95.69 80 TYR A CA 1
ATOM 601 C C . TYR A 1 80 ? 2.329 3.483 -3.144 1.00 95.69 80 TYR A C 1
ATOM 603 O O . TYR A 1 80 ? 2.725 2.959 -4.184 1.00 95.69 80 TYR A O 1
ATOM 611 N N . CYS A 1 81 ? 2.998 4.458 -2.532 1.00 94.88 81 CYS A N 1
ATOM 612 C CA . CYS A 1 81 ? 4.308 4.941 -2.958 1.00 94.88 81 CYS A CA 1
ATOM 613 C C . CYS A 1 81 ? 5.404 4.183 -2.214 1.00 94.88 81 CYS A C 1
ATOM 615 O O . CYS A 1 81 ? 5.473 4.266 -0.990 1.00 94.88 81 CYS A O 1
ATOM 617 N N . THR A 1 82 ? 6.279 3.486 -2.930 1.00 93.38 82 THR A N 1
ATOM 618 C CA . THR A 1 82 ? 7.368 2.731 -2.299 1.00 93.38 82 THR A CA 1
ATOM 619 C C . THR A 1 82 ? 8.525 3.624 -1.849 1.00 93.38 82 THR A C 1
ATOM 621 O O . THR A 1 82 ? 9.239 3.234 -0.936 1.00 93.38 82 THR A O 1
ATOM 624 N N . GLU A 1 83 ? 8.692 4.814 -2.441 1.00 91.56 83 GLU A N 1
ATOM 625 C CA . GLU A 1 83 ? 9.753 5.764 -2.066 1.00 91.56 83 GLU A CA 1
ATOM 626 C C . GLU A 1 83 ? 9.493 6.427 -0.704 1.00 91.56 83 GLU A C 1
ATOM 628 O O . GLU A 1 83 ? 10.337 6.394 0.184 1.00 91.56 83 GLU A O 1
ATOM 633 N N . CYS A 1 84 ? 8.305 7.014 -0.512 1.00 92.88 84 CYS A N 1
ATOM 634 C CA . CYS A 1 84 ? 7.965 7.745 0.717 1.00 92.88 84 CYS A CA 1
ATOM 635 C C . CYS A 1 84 ? 7.006 6.995 1.649 1.00 92.88 84 CYS A C 1
ATOM 637 O O . CYS A 1 84 ? 6.551 7.562 2.641 1.00 92.88 84 CYS A O 1
ATOM 639 N N . MET A 1 85 ? 6.654 5.748 1.318 1.00 92.19 85 MET A N 1
ATOM 640 C CA . MET A 1 85 ? 5.744 4.891 2.093 1.00 92.19 85 MET A CA 1
ATOM 641 C C . MET A 1 85 ? 4.335 5.480 2.301 1.00 92.19 85 MET A C 1
ATOM 643 O O . MET A 1 85 ? 3.579 5.038 3.166 1.00 92.19 85 MET A O 1
ATOM 647 N N . SER A 1 86 ? 3.947 6.479 1.498 1.00 93.19 86 SER A N 1
ATOM 648 C CA . SER A 1 86 ? 2.624 7.099 1.576 1.00 93.19 86 SER A CA 1
ATOM 649 C C . SER A 1 86 ? 1.563 6.258 0.867 1.00 93.19 86 SER A C 1
ATOM 651 O O . SER A 1 86 ? 1.807 5.747 -0.230 1.00 93.19 86 SER A O 1
ATOM 653 N N . SER A 1 87 ? 0.353 6.228 1.423 1.00 93.88 87 SER A N 1
ATOM 654 C CA . SER A 1 87 ? -0.815 5.567 0.837 1.00 93.88 87 SER A CA 1
ATOM 655 C C . SER A 1 87 ? -1.970 6.533 0.561 1.00 93.88 87 SER A C 1
ATOM 657 O O . SER A 1 87 ? -2.133 7.548 1.243 1.00 93.88 87 SER A O 1
ATOM 659 N N . GLN A 1 88 ? -2.789 6.206 -0.442 1.00 93.06 88 GLN A N 1
ATOM 660 C CA . GLN A 1 88 ? -4.026 6.918 -0.758 1.00 93.06 88 GLN A CA 1
ATOM 661 C C . GLN A 1 88 ? -5.088 5.953 -1.293 1.00 93.06 88 GLN A C 1
ATOM 663 O O . GLN A 1 88 ? -4.873 5.279 -2.300 1.00 93.06 88 GLN A O 1
ATOM 668 N N . TRP A 1 89 ? -6.263 5.954 -0.669 1.00 93.69 89 TRP A N 1
ATOM 669 C CA . TRP A 1 89 ? -7.434 5.229 -1.156 1.00 93.69 89 TRP A CA 1
ATOM 670 C C . TRP A 1 89 ? -8.175 6.005 -2.243 1.00 93.69 89 TRP A C 1
ATOM 672 O O . TRP A 1 89 ? -8.356 7.226 -2.149 1.00 93.69 89 TRP A O 1
ATOM 682 N N . ILE A 1 90 ? -8.634 5.283 -3.264 1.00 92.62 90 ILE A N 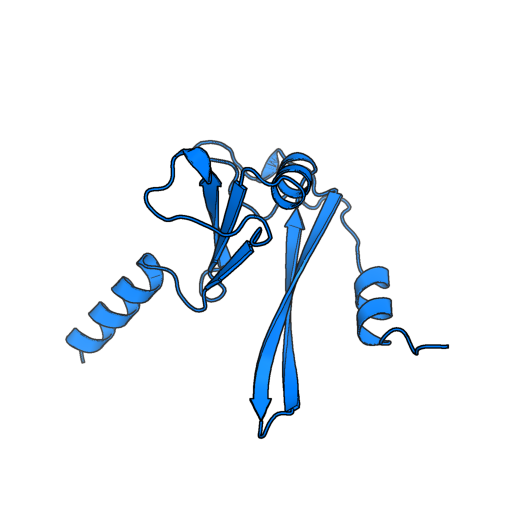1
ATOM 683 C CA . ILE A 1 90 ? -9.437 5.806 -4.369 1.00 92.62 90 ILE A CA 1
ATOM 684 C C . ILE A 1 90 ? -10.689 4.946 -4.529 1.00 92.62 90 ILE A C 1
ATOM 686 O O . ILE A 1 90 ? -10.604 3.749 -4.786 1.00 92.62 90 ILE A O 1
ATOM 690 N N . LEU A 1 91 ? -11.862 5.573 -4.440 1.00 92.81 91 LEU A N 1
ATOM 691 C CA . LEU A 1 91 ? -13.132 4.923 -4.751 1.00 92.81 91 LEU A CA 1
ATOM 692 C C . LEU A 1 91 ? -13.297 4.837 -6.274 1.00 92.81 91 LEU A C 1
ATOM 694 O O . LEU A 1 91 ? -13.473 5.870 -6.935 1.00 92.81 91 LEU A O 1
ATOM 698 N N . LYS A 1 92 ? -13.274 3.623 -6.839 1.00 93.25 92 LYS A N 1
ATOM 699 C CA . LYS A 1 92 ? -13.292 3.383 -8.296 1.00 93.25 92 LYS A CA 1
ATOM 700 C C . LYS A 1 92 ? -14.470 4.083 -8.979 1.00 93.25 92 LYS A C 1
ATOM 702 O O . LYS A 1 92 ? -14.291 4.722 -10.012 1.00 93.25 92 LYS A O 1
ATOM 707 N N . SER A 1 93 ? -15.656 4.039 -8.369 1.00 92.56 93 SER A N 1
ATOM 708 C CA . SER A 1 93 ? -16.891 4.615 -8.928 1.00 92.56 93 SER A CA 1
ATOM 709 C C . SER A 1 93 ? -16.890 6.146 -9.041 1.00 92.56 93 SER A C 1
ATOM 711 O O . SER A 1 93 ? -17.658 6.695 -9.830 1.00 92.56 93 SER A O 1
ATOM 713 N N . LYS A 1 94 ? -16.032 6.845 -8.283 1.00 93.69 94 LYS A N 1
ATOM 714 C CA . LYS A 1 94 ? -15.891 8.314 -8.317 1.00 93.69 94 LYS A CA 1
ATOM 715 C C . LYS A 1 94 ? -14.621 8.784 -9.032 1.00 93.69 94 LYS A C 1
ATOM 717 O O . LYS A 1 94 ? -14.404 9.989 -9.159 1.00 93.69 94 LYS A O 1
ATOM 722 N N . SER A 1 95 ? -13.781 7.860 -9.489 1.00 91.94 95 SER A N 1
ATOM 723 C CA . SER A 1 95 ? -12.540 8.185 -10.184 1.00 91.94 95 SER A CA 1
ATOM 724 C C . SER A 1 95 ? -12.798 8.659 -11.617 1.00 91.94 95 SER A C 1
ATOM 726 O O . SER A 1 95 ? -13.684 8.164 -12.312 1.00 91.94 95 SER A O 1
ATOM 728 N N . LYS A 1 96 ? -11.974 9.601 -12.096 1.00 91.12 96 LYS A N 1
ATOM 729 C CA . LYS A 1 96 ? -11.920 9.974 -13.524 1.00 91.12 96 LYS A CA 1
ATOM 730 C C . LYS A 1 96 ? -11.215 8.911 -14.376 1.00 91.12 96 LYS A C 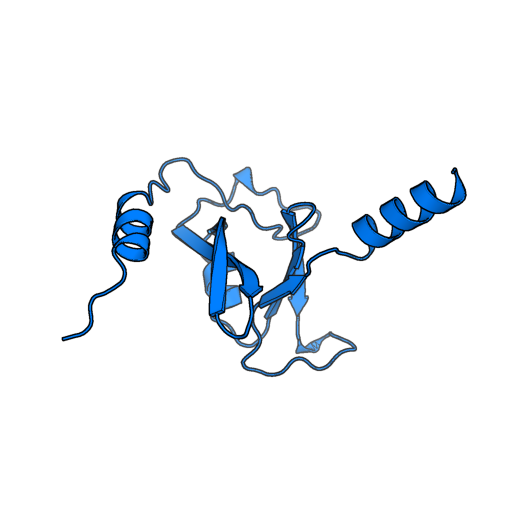1
ATOM 732 O O . LYS A 1 96 ? -11.366 8.908 -15.595 1.00 91.12 96 LYS A O 1
ATOM 737 N N . VAL A 1 97 ? -10.439 8.040 -13.735 1.00 88.62 97 VAL A N 1
ATOM 738 C CA . VAL A 1 97 ? -9.712 6.928 -14.350 1.00 88.62 97 VAL A CA 1
ATOM 739 C C . VAL A 1 97 ? -10.478 5.642 -14.080 1.00 88.62 97 VAL A C 1
ATOM 741 O O . VAL A 1 97 ? -10.912 5.401 -12.953 1.00 88.62 97 VAL A O 1
ATOM 744 N N . ARG A 1 98 ? -10.637 4.813 -15.113 1.00 87.25 98 ARG A N 1
ATOM 745 C CA . ARG A 1 98 ? -11.191 3.469 -14.952 1.00 87.25 98 ARG A CA 1
ATOM 746 C C . ARG A 1 98 ? -10.086 2.540 -14.476 1.00 87.25 98 ARG A C 1
ATOM 748 O O . ARG A 1 98 ? -9.051 2.450 -15.124 1.00 87.25 98 ARG A O 1
ATOM 755 N N . PHE A 1 99 ? -10.337 1.873 -13.362 1.00 87.06 99 PHE A N 1
ATOM 756 C CA . PHE A 1 99 ? -9.506 0.784 -12.873 1.00 87.06 99 PHE A CA 1
ATOM 757 C C . PHE A 1 99 ? -10.169 -0.531 -13.253 1.00 87.06 99 PHE A C 1
ATOM 759 O O . PHE A 1 99 ? -11.396 -0.638 -13.176 1.00 87.06 99 PHE A O 1
ATOM 766 N N . ASP A 1 100 ? -9.368 -1.518 -13.635 1.00 85.56 100 ASP A N 1
ATOM 767 C CA . ASP A 1 100 ? -9.875 -2.872 -13.804 1.00 85.56 100 ASP A CA 1
ATOM 768 C C . ASP A 1 100 ? -10.374 -3.414 -12.457 1.00 85.56 100 ASP A C 1
ATOM 770 O O . ASP A 1 100 ? -9.923 -3.013 -11.374 1.00 85.56 100 ASP A O 1
ATOM 774 N N . ASN A 1 101 ? -11.358 -4.311 -12.509 1.00 80.25 101 ASN A N 1
ATOM 775 C CA . ASN A 1 101 ? -11.973 -4.844 -11.293 1.00 80.25 101 ASN A CA 1
ATOM 776 C C . ASN A 1 101 ? -10.969 -5.633 -10.444 1.00 80.25 101 ASN A C 1
ATOM 778 O O . ASN A 1 101 ? -11.042 -5.536 -9.224 1.00 80.25 101 ASN A O 1
ATOM 782 N N . ASP A 1 102 ? -10.003 -6.285 -11.092 1.00 86.25 102 ASP A N 1
ATOM 783 C CA . ASP A 1 102 ? -8.987 -7.135 -10.458 1.00 86.25 102 ASP A CA 1
ATOM 784 C C . ASP A 1 102 ? -7.791 -6.340 -9.899 1.00 86.25 102 ASP A C 1
ATOM 786 O O . ASP A 1 102 ? -6.896 -6.897 -9.265 1.00 86.25 102 ASP A O 1
ATOM 790 N N . VAL A 1 103 ? -7.747 -5.024 -10.134 1.00 87.12 103 VAL A N 1
ATOM 791 C CA . VAL A 1 103 ? -6.718 -4.147 -9.565 1.00 87.12 103 VAL A CA 1
ATOM 792 C C . VAL A 1 103 ? -7.219 -3.610 -8.232 1.00 87.12 103 VAL A C 1
ATOM 794 O O . VAL A 1 103 ? -8.176 -2.834 -8.189 1.00 87.12 103 VAL A O 1
ATOM 797 N N . HIS A 1 104 ? -6.549 -4.003 -7.152 1.00 91.50 104 HIS A N 1
ATOM 798 C CA . HIS A 1 104 ? -6.856 -3.568 -5.782 1.00 91.50 104 HIS A CA 1
ATOM 799 C C . HIS A 1 104 ? -5.748 -2.690 -5.190 1.00 91.50 104 HIS A C 1
ATOM 801 O O . HIS A 1 104 ? -6.021 -1.818 -4.368 1.00 91.50 104 HIS A O 1
ATOM 807 N N . VAL A 1 105 ? -4.507 -2.864 -5.656 1.00 94.94 105 VAL A N 1
ATOM 808 C CA . VAL A 1 105 ? -3.349 -2.067 -5.240 1.00 94.94 105 VAL A CA 1
ATOM 809 C C . VAL A 1 105 ? -2.559 -1.624 -6.465 1.00 94.94 105 VAL A C 1
ATOM 811 O O . VAL A 1 105 ? -2.301 -2.415 -7.371 1.00 94.94 105 VAL A O 1
ATOM 814 N N . ILE A 1 106 ? -2.165 -0.355 -6.485 1.00 94.62 106 ILE A N 1
ATOM 815 C CA . ILE A 1 106 ? -1.232 0.221 -7.448 1.00 94.62 106 ILE A CA 1
ATOM 816 C C . ILE A 1 106 ? 0.044 0.569 -6.693 1.00 94.62 106 ILE A C 1
ATOM 818 O O . ILE A 1 106 ? 0.090 1.542 -5.936 1.00 94.62 106 ILE A O 1
ATOM 822 N N . TRP A 1 107 ? 1.081 -0.226 -6.932 1.00 93.94 107 TRP A N 1
ATOM 823 C CA . TRP A 1 107 ? 2.424 0.020 -6.426 1.00 93.94 107 TRP A CA 1
ATOM 824 C C . TRP A 1 107 ? 3.131 1.014 -7.338 1.00 93.94 107 TRP A C 1
ATOM 826 O O . TRP A 1 107 ? 3.367 0.746 -8.516 1.00 93.94 107 TRP A O 1
ATOM 836 N N . MET A 1 108 ? 3.447 2.182 -6.798 1.00 93.50 108 MET A N 1
ATOM 837 C CA . MET A 1 108 ? 4.148 3.244 -7.504 1.00 93.50 108 MET A CA 1
ATOM 838 C C . MET A 1 108 ? 5.561 3.336 -6.957 1.00 93.50 108 MET A C 1
ATOM 840 O O . MET A 1 108 ? 5.736 3.428 -5.743 1.00 93.50 108 MET A O 1
ATOM 844 N N . LYS A 1 109 ? 6.554 3.386 -7.852 1.00 90.12 109 LYS A N 1
ATOM 845 C CA . LYS A 1 109 ? 7.930 3.692 -7.451 1.00 90.12 109 LYS A CA 1
ATOM 846 C C . LYS A 1 109 ? 7.978 5.040 -6.728 1.00 90.12 109 LYS A C 1
ATOM 848 O O . LYS A 1 109 ? 8.472 5.120 -5.614 1.00 90.12 109 LYS A O 1
ATOM 853 N N . GLU A 1 110 ? 7.386 6.063 -7.340 1.00 92.44 110 GLU A N 1
ATOM 854 C CA . GLU A 1 110 ? 7.282 7.421 -6.808 1.00 92.44 110 GLU A CA 1
ATOM 855 C C . GLU A 1 110 ? 5.863 7.975 -7.011 1.00 92.44 110 GLU A C 1
ATOM 857 O O . GLU A 1 110 ? 5.196 7.666 -8.001 1.00 92.44 110 GLU A O 1
ATOM 862 N N . CYS A 1 111 ? 5.382 8.789 -6.070 1.00 93.38 111 CYS A N 1
ATOM 863 C CA . CYS A 1 111 ? 4.106 9.494 -6.185 1.00 93.38 111 CYS A CA 1
ATOM 864 C C . CYS A 1 111 ? 4.309 10.914 -6.747 1.00 93.38 111 CYS A C 1
ATOM 866 O O . CYS A 1 111 ? 5.443 11.390 -6.806 1.00 93.38 111 CYS A O 1
ATOM 868 N N . PRO A 1 112 ? 3.235 11.642 -7.117 1.00 89.81 112 PRO A N 1
ATOM 869 C CA . PRO A 1 112 ? 3.359 12.998 -7.657 1.00 89.81 112 PRO A CA 1
ATOM 870 C C . PRO A 1 112 ? 4.100 13.984 -6.743 1.00 89.81 112 PRO A C 1
ATOM 872 O O . PRO 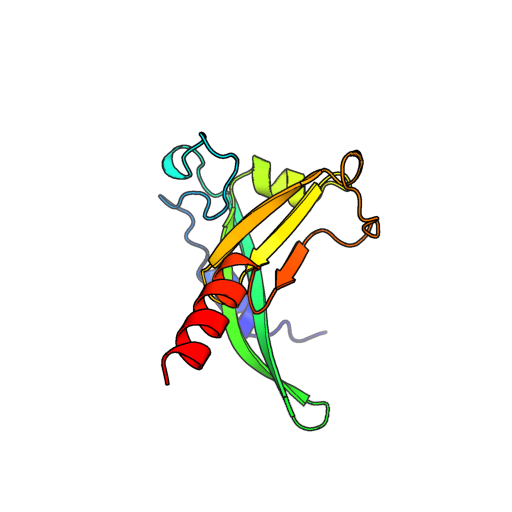A 1 112 ? 4.737 14.904 -7.245 1.00 89.81 112 PRO A O 1
ATOM 875 N N . VAL A 1 113 ? 4.031 13.785 -5.420 1.00 91.25 113 VAL A N 1
ATOM 876 C CA . VAL A 1 113 ? 4.774 14.599 -4.444 1.00 91.25 113 VAL A CA 1
ATOM 877 C C . VAL A 1 113 ? 6.272 14.325 -4.576 1.00 91.25 113 VAL A C 1
ATOM 879 O O . VAL A 1 113 ? 7.012 15.246 -4.909 1.00 91.25 113 VAL A O 1
ATOM 882 N N . CYS A 1 114 ? 6.695 13.060 -4.445 1.00 92.81 114 CYS A N 1
ATOM 883 C CA . CYS A 1 114 ? 8.098 12.658 -4.606 1.00 92.81 114 CYS A CA 1
ATOM 884 C C . CYS A 1 114 ? 8.668 13.091 -5.959 1.00 92.81 114 CYS A C 1
ATOM 886 O O . CYS A 1 114 ? 9.757 13.651 -6.027 1.00 92.81 114 CYS A O 1
ATOM 888 N N . TYR A 1 115 ? 7.903 12.893 -7.036 1.00 91.06 115 TYR A N 1
ATOM 889 C CA . TYR A 1 115 ? 8.318 13.311 -8.371 1.00 91.06 115 TYR A CA 1
ATOM 890 C C . TYR A 1 115 ? 8.581 14.822 -8.437 1.00 91.06 115 TYR A C 1
ATOM 892 O O . TYR A 1 115 ? 9.600 15.253 -8.970 1.00 91.06 115 TYR A O 1
ATOM 900 N N . SER A 1 116 ? 7.684 15.641 -7.874 1.00 89.06 116 SER A N 1
ATOM 901 C CA . SER A 1 116 ? 7.847 17.099 -7.883 1.00 89.06 116 SER A CA 1
ATOM 902 C C . SER A 1 116 ? 9.062 17.575 -7.081 1.00 89.06 116 SER A C 1
ATOM 904 O O . SER A 1 116 ? 9.760 18.482 -7.531 1.00 89.06 116 SER A O 1
ATOM 906 N N . GLU A 1 117 ? 9.351 16.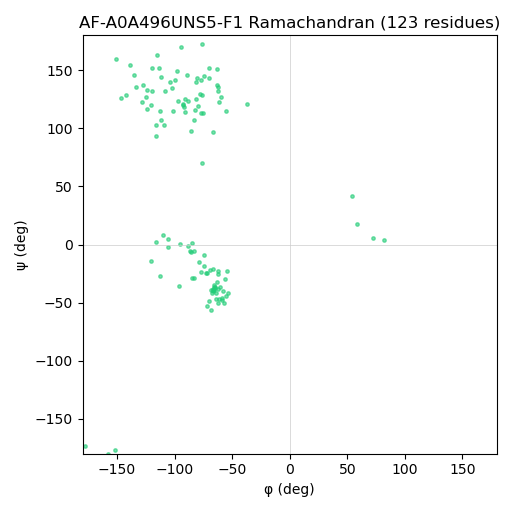935 -5.946 1.00 86.50 117 GLU A N 1
ATOM 907 C CA . GLU A 1 117 ? 10.525 17.235 -5.119 1.00 86.50 117 GLU A CA 1
ATOM 908 C C . GLU A 1 117 ? 11.827 16.864 -5.844 1.00 86.50 117 GLU A C 1
ATOM 910 O O . GLU A 1 117 ? 12.785 17.635 -5.832 1.00 86.50 117 GLU A O 1
ATOM 915 N N . ASN A 1 118 ? 11.841 15.730 -6.549 1.00 78.56 118 ASN A N 1
ATOM 916 C CA . ASN A 1 118 ? 12.997 15.276 -7.324 1.00 78.56 118 ASN A CA 1
ATOM 917 C C . ASN A 1 118 ? 13.304 16.194 -8.518 1.00 78.56 118 ASN A C 1
ATOM 919 O O . ASN A 1 118 ? 14.469 16.459 -8.810 1.00 78.56 118 ASN A O 1
ATOM 923 N N . VAL A 1 119 ? 12.276 16.704 -9.207 1.00 75.75 119 VAL A N 1
ATOM 924 C CA . VAL A 1 119 ? 12.462 17.634 -10.336 1.00 75.75 119 VAL A CA 1
ATOM 925 C C . VAL A 1 119 ? 13.022 18.978 -9.864 1.00 75.75 119 VAL A C 1
ATOM 927 O O . VAL A 1 119 ? 13.941 19.498 -10.490 1.00 75.75 119 VAL A O 1
ATOM 930 N N . GLN A 1 120 ? 12.543 19.512 -8.736 1.00 65.69 120 GLN A N 1
ATOM 931 C CA . GLN A 1 120 ? 13.061 20.770 -8.180 1.00 65.69 120 GLN A CA 1
ATOM 932 C C . GLN A 1 120 ? 14.552 20.682 -7.823 1.00 65.69 120 GLN A C 1
ATOM 934 O O . GLN A 1 120 ? 15.297 21.625 -8.066 1.00 65.69 120 GLN A O 1
ATOM 939 N N . GLN A 1 121 ? 15.010 19.533 -7.323 1.00 64.69 121 GLN A N 1
ATOM 940 C CA . GLN A 1 121 ? 16.423 19.318 -6.988 1.00 64.69 121 GLN A CA 1
ATOM 941 C C . GLN A 1 121 ? 17.350 19.244 -8.212 1.00 64.69 121 GLN A C 1
ATOM 943 O O . GLN A 1 121 ? 18.556 19.446 -8.070 1.00 64.69 121 GLN A O 1
ATOM 948 N N . LEU A 1 122 ? 16.816 18.937 -9.399 1.00 64.19 122 LEU A N 1
ATOM 949 C CA . LEU A 1 122 ? 17.577 18.910 -10.652 1.00 64.19 122 LEU A CA 1
ATOM 950 C C . LEU A 1 122 ? 17.721 20.303 -11.276 1.00 64.19 122 LEU A C 1
ATOM 952 O O . LEU A 1 122 ? 18.715 20.552 -11.947 1.00 64.19 122 LEU A O 1
ATOM 956 N N . ASP A 1 123 ? 16.764 21.203 -11.038 1.00 58.66 123 ASP A N 1
ATOM 957 C CA . ASP A 1 123 ? 16.812 22.588 -11.529 1.00 58.66 123 ASP A CA 1
ATOM 958 C C . ASP A 1 123 ? 17.742 23.488 -10.685 1.00 58.66 123 ASP A C 1
ATOM 960 O O . ASP A 1 123 ? 18.111 24.584 -11.110 1.00 58.66 123 ASP A O 1
ATOM 964 N N . GLU A 1 124 ? 18.133 23.034 -9.490 1.00 56.31 124 GLU A N 1
ATOM 965 C CA . GLU A 1 124 ? 19.040 23.736 -8.570 1.00 56.31 124 GLU A CA 1
ATOM 966 C C . GLU A 1 124 ? 20.522 23.309 -8.697 1.00 56.31 124 GLU A C 1
ATOM 968 O O . GLU A 1 124 ? 21.371 23.846 -7.977 1.00 56.31 124 GLU A O 1
ATOM 973 N N . GLN A 1 125 ? 20.848 22.376 -9.605 1.00 50.53 125 GLN A N 1
ATOM 974 C CA . GLN A 1 125 ? 22.213 21.890 -9.894 1.00 50.53 125 GLN A CA 1
ATOM 975 C C . GLN A 1 125 ? 22.741 22.391 -11.242 1.00 50.53 125 GLN A C 1
ATOM 977 O O . GLN A 1 125 ? 23.958 22.688 -11.307 1.00 50.53 125 GLN A O 1
#